Protein AF-A0A2E4F1Z9-F1 (afdb_monomer_lite)

Sequence (51 aa):
SPPNMSPWDRLIVYVSYNRTDNAIRRFKRPKYIAHRDFTPLSVLPQDCLLK

Structure (mmCIF, N/CA/C/O backbone):
data_AF-A0A2E4F1Z9-F1
#
_entry.id   AF-A0A2E4F1Z9-F1
#
loop_
_atom_site.group_PDB
_atom_site.id
_atom_site.type_symbol
_atom_site.label_atom_id
_atom_site.label_alt_id
_atom_site.label_comp_id
_atom_site.label_asym_id
_atom_site.label_entity_id
_atom_site.label_seq_id
_atom_site.pdbx_PDB_ins_code
_atom_site.Cartn_x
_atom_site.Cartn_y
_atom_site.Cartn_z
_atom_site.occupancy
_atom_site.B_iso_or_equiv
_atom_site.auth_seq_id
_atom_site.auth_comp_id
_atom_site.auth_asym_id
_atom_site.auth_atom_id
_atom_site.pdbx_PDB_model_num
ATOM 1 N N . SER A 1 1 ? 3.952 15.714 -8.792 1.00 79.06 1 SER A N 1
ATOM 2 C CA . SER A 1 1 ? 4.992 16.286 -7.912 1.00 79.06 1 SER A CA 1
ATOM 3 C C . SER A 1 1 ? 6.055 16.943 -8.782 1.00 79.06 1 SER A C 1
ATOM 5 O O . SER A 1 1 ? 6.261 16.458 -9.891 1.00 79.06 1 SER A O 1
ATOM 7 N N . PRO A 1 2 ? 6.696 18.043 -8.342 1.00 90.25 2 PRO A N 1
ATOM 8 C CA . PRO A 1 2 ? 7.765 18.676 -9.117 1.00 90.25 2 PRO A CA 1
ATOM 9 C C . PRO A 1 2 ? 8.988 17.744 -9.249 1.00 90.25 2 PRO A C 1
ATOM 11 O O . PRO A 1 2 ? 9.104 16.788 -8.461 1.00 90.25 2 PRO A O 1
ATOM 14 N N . PRO A 1 3 ? 9.894 18.005 -10.212 1.00 92.69 3 PRO A N 1
ATOM 15 C CA . PRO A 1 3 ? 11.170 17.298 -10.329 1.00 92.69 3 PRO A CA 1
ATOM 16 C C . PRO A 1 3 ? 11.977 17.352 -9.024 1.00 92.69 3 PRO A C 1
ATOM 18 O O . PRO A 1 3 ? 11.924 18.344 -8.298 1.00 92.69 3 PRO A O 1
ATOM 21 N N . ASN A 1 4 ? 12.706 16.278 -8.707 1.00 95.62 4 ASN A N 1
ATOM 22 C CA . ASN A 1 4 ? 13.648 16.284 -7.589 1.00 95.62 4 ASN A CA 1
ATOM 23 C C . ASN A 1 4 ? 14.951 16.958 -8.041 1.00 95.62 4 ASN A C 1
ATOM 25 O O . ASN A 1 4 ? 1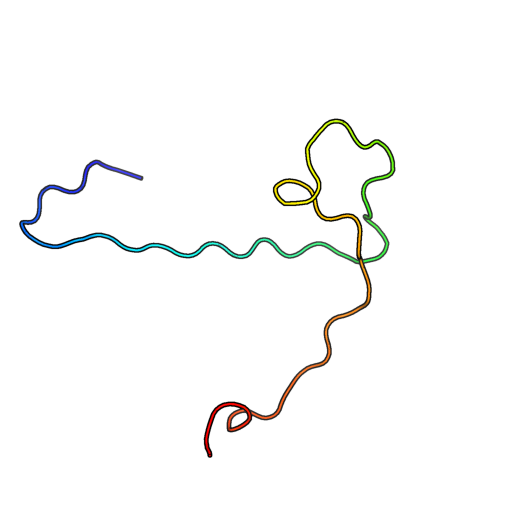5.638 16.419 -8.901 1.00 95.62 4 ASN A O 1
ATOM 29 N N . MET A 1 5 ? 15.254 18.136 -7.493 1.00 95.94 5 MET A N 1
ATOM 30 C CA . MET A 1 5 ? 16.454 18.921 -7.830 1.00 95.94 5 MET A CA 1
ATOM 31 C C . MET A 1 5 ? 17.607 18.705 -6.841 1.00 95.94 5 MET A C 1
ATOM 33 O O . MET A 1 5 ? 18.680 19.274 -7.016 1.00 95.94 5 MET A O 1
ATOM 37 N N . SER A 1 6 ? 17.375 17.939 -5.775 1.00 95.50 6 SER A N 1
ATOM 38 C CA . SER A 1 6 ? 18.387 17.685 -4.756 1.00 95.50 6 SER A CA 1
ATOM 39 C C . SER A 1 6 ? 19.266 16.480 -5.121 1.00 95.50 6 SER A C 1
ATOM 41 O O . SER A 1 6 ? 18.827 15.631 -5.898 1.00 95.50 6 SER A O 1
ATOM 43 N N . PRO A 1 7 ? 20.468 16.352 -4.529 1.00 95.62 7 PRO A N 1
ATOM 44 C CA . PRO A 1 7 ? 21.322 15.175 -4.701 1.00 95.62 7 PRO A CA 1
ATOM 45 C C . PRO A 1 7 ? 20.791 13.882 -4.060 1.00 95.62 7 PRO A C 1
ATOM 47 O O . PRO A 1 7 ? 21.423 12.842 -4.220 1.00 95.62 7 PRO A O 1
ATOM 50 N N . TRP A 1 8 ? 19.697 13.930 -3.292 1.00 96.75 8 TRP A N 1
ATOM 51 C CA . TRP A 1 8 ? 19.206 12.791 -2.508 1.00 96.75 8 TRP A CA 1
ATOM 52 C C . TRP A 1 8 ? 17.944 12.180 -3.102 1.00 96.75 8 TRP A C 1
ATOM 54 O O . TRP A 1 8 ? 17.128 12.875 -3.710 1.00 96.75 8 TRP A O 1
ATOM 64 N N . ASP A 1 9 ? 17.746 10.884 -2.864 1.00 95.94 9 ASP A N 1
ATOM 65 C CA . ASP A 1 9 ? 16.564 10.167 -3.326 1.00 95.94 9 ASP A CA 1
ATOM 66 C C . ASP A 1 9 ? 15.274 10.679 -2.683 1.00 95.94 9 ASP A C 1
ATOM 68 O O . A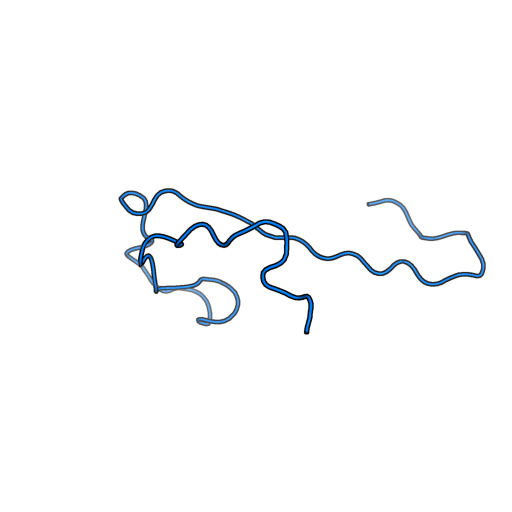SP A 1 9 ? 15.204 10.992 -1.493 1.00 95.94 9 ASP A O 1
ATOM 72 N N . ARG A 1 10 ? 14.206 10.690 -3.486 1.00 94.88 10 ARG A N 1
ATOM 73 C CA . ARG A 1 10 ? 12.850 10.988 -3.023 1.00 94.88 10 ARG A CA 1
ATOM 74 C C . ARG A 1 10 ? 11.997 9.726 -3.063 1.00 94.88 10 ARG A C 1
ATOM 76 O O . ARG A 1 10 ? 11.299 9.477 -4.046 1.00 94.88 10 ARG A O 1
ATOM 83 N N . LEU A 1 11 ? 12.033 8.960 -1.976 1.00 95.12 11 LEU A N 1
ATOM 84 C CA . LEU A 1 11 ? 11.136 7.826 -1.763 1.00 95.12 11 LEU A CA 1
ATOM 85 C C . LEU A 1 11 ? 9.773 8.325 -1.268 1.00 95.12 11 LEU A C 1
ATOM 87 O O . LEU A 1 11 ? 9.696 9.053 -0.281 1.00 95.12 11 LEU A O 1
ATOM 91 N N . ILE A 1 12 ? 8.694 7.935 -1.947 1.00 94.75 12 ILE A N 1
ATOM 92 C CA . ILE A 1 12 ? 7.327 8.289 -1.549 1.00 94.75 12 ILE A CA 1
ATOM 93 C C . ILE A 1 12 ? 6.464 7.037 -1.569 1.00 94.75 12 ILE A C 1
ATOM 95 O O . ILE A 1 12 ? 6.421 6.322 -2.570 1.00 94.75 12 ILE A O 1
ATOM 99 N N . VAL A 1 13 ? 5.737 6.813 -0.477 1.00 95.50 13 VAL A N 1
ATOM 100 C CA . VAL A 1 13 ? 4.729 5.760 -0.371 1.00 95.50 13 VAL A CA 1
ATOM 101 C C . VAL A 1 13 ? 3.356 6.416 -0.302 1.00 95.50 13 VAL A C 1
ATOM 103 O O . VAL A 1 13 ? 3.122 7.299 0.520 1.00 95.50 13 VAL A O 1
ATOM 106 N N . TYR A 1 14 ? 2.449 5.980 -1.173 1.00 95.44 14 TYR A N 1
ATOM 107 C CA . TYR A 1 14 ? 1.054 6.405 -1.168 1.00 95.44 14 TYR A CA 1
ATOM 108 C C . TYR A 1 14 ? 0.170 5.250 -0.719 1.00 95.44 14 TYR A C 1
ATOM 110 O O . TYR A 1 14 ? 0.286 4.139 -1.233 1.00 95.44 14 TYR A O 1
ATOM 118 N N . VAL A 1 15 ? -0.760 5.539 0.187 1.00 94.62 15 VAL A N 1
ATOM 119 C CA . VAL A 1 15 ? -1.826 4.613 0.573 1.00 94.62 15 VAL A CA 1
ATOM 120 C C . VAL A 1 15 ? -3.154 5.286 0.266 1.00 94.62 15 VAL A C 1
ATOM 122 O O . VAL A 1 15 ? -3.410 6.402 0.708 1.00 94.62 15 VAL A O 1
ATOM 125 N N . SER A 1 16 ? -3.981 4.626 -0.541 1.00 95.00 16 SER A N 1
ATOM 126 C CA . SER A 1 16 ? -5.327 5.094 -0.878 1.00 95.00 16 SER A CA 1
ATOM 127 C C . SER A 1 16 ? -6.344 4.213 -0.171 1.00 95.00 16 SER A C 1
ATOM 129 O O . SER A 1 16 ? -6.473 3.035 -0.498 1.00 95.00 16 SER A O 1
ATOM 131 N N . TYR A 1 17 ? -7.058 4.780 0.795 1.00 95.62 17 TYR A N 1
ATOM 132 C CA . TYR A 1 17 ? -8.140 4.089 1.487 1.00 95.62 17 TYR A CA 1
ATOM 133 C C . TYR A 1 17 ? -9.460 4.272 0.741 1.00 95.62 17 TYR A C 1
ATOM 135 O O . TYR A 1 17 ? -9.693 5.293 0.095 1.00 95.62 17 TYR A O 1
ATOM 143 N N . ASN A 1 18 ? -10.336 3.278 0.848 1.00 96.69 18 ASN A N 1
ATOM 144 C CA . ASN A 1 18 ? -11.689 3.338 0.314 1.00 96.69 18 ASN A CA 1
ATOM 145 C C . ASN A 1 18 ? -12.662 2.701 1.308 1.00 96.69 18 ASN A C 1
ATOM 147 O O . ASN A 1 18 ? -12.293 1.789 2.049 1.00 96.69 18 ASN A O 1
ATOM 151 N N . ARG A 1 19 ? -13.912 3.167 1.305 1.00 96.88 19 ARG A N 1
ATOM 152 C CA . ARG A 1 19 ? -14.974 2.581 2.125 1.00 96.88 19 ARG A CA 1
ATOM 153 C C . ARG A 1 19 ? -15.306 1.176 1.613 1.00 96.88 19 ARG A C 1
ATOM 155 O O . ARG A 1 19 ? -15.310 0.940 0.405 1.00 96.88 19 ARG A O 1
ATOM 162 N N . THR A 1 20 ? -15.590 0.250 2.522 1.00 96.44 20 THR A N 1
ATOM 163 C CA . THR A 1 20 ? -15.799 -1.171 2.190 1.00 96.44 20 THR A CA 1
ATOM 164 C C . THR A 1 20 ? -17.066 -1.422 1.371 1.00 96.44 20 THR A C 1
ATOM 166 O O . THR A 1 20 ? -17.093 -2.329 0.544 1.00 96.44 20 THR A O 1
ATOM 169 N N . ASP A 1 21 ? -18.090 -0.581 1.519 1.00 96.31 21 ASP A N 1
ATOM 170 C CA . ASP A 1 21 ? -19.313 -0.626 0.706 1.00 96.31 21 ASP A CA 1
ATOM 171 C C . ASP A 1 21 ? -19.185 0.077 -0.657 1.00 96.31 21 ASP A C 1
ATOM 173 O O . ASP A 1 21 ? -20.028 -0.118 -1.534 1.00 96.31 21 ASP A O 1
ATOM 177 N N . ASN A 1 22 ? -18.096 0.816 -0.882 1.00 96.38 22 ASN A N 1
ATOM 178 C CA . ASN A 1 22 ? -17.754 1.431 -2.162 1.00 96.38 22 ASN A CA 1
ATOM 179 C C . ASN A 1 22 ? -16.798 0.543 -2.982 1.00 96.38 22 ASN A C 1
ATOM 181 O O . ASN A 1 22 ? -15.912 1.028 -3.690 1.00 96.38 22 ASN A O 1
ATOM 185 N N . ALA A 1 23 ? -16.922 -0.779 -2.851 1.00 94.94 23 ALA A N 1
ATOM 186 C CA . ALA A 1 23 ? -16.059 -1.733 -3.535 1.00 94.94 23 ALA A CA 1
ATOM 187 C C . ALA A 1 23 ? -16.267 -1.707 -5.059 1.00 94.94 23 ALA A C 1
ATOM 189 O O . ALA A 1 23 ? -17.392 -1.681 -5.572 1.00 94.94 23 ALA A O 1
ATOM 190 N N . ILE A 1 24 ? -15.163 -1.773 -5.807 1.00 95.06 24 ILE A N 1
ATOM 191 C CA . ILE A 1 24 ? -15.204 -1.849 -7.269 1.00 95.06 24 ILE A CA 1
ATOM 192 C C . ILE A 1 24 ? -15.865 -3.160 -7.719 1.00 95.06 24 ILE A C 1
ATOM 194 O O . ILE A 1 24 ? -15.507 -4.243 -7.268 1.00 95.06 24 ILE A O 1
ATOM 198 N N . ARG A 1 25 ? -16.813 -3.073 -8.656 1.00 94.25 25 ARG A N 1
ATOM 199 C CA . ARG A 1 25 ? -17.531 -4.252 -9.186 1.00 94.25 25 ARG A CA 1
ATOM 200 C C . ARG A 1 25 ? -17.067 -4.679 -10.577 1.00 94.25 25 ARG A C 1
ATOM 202 O O . ARG A 1 25 ? -17.354 -5.784 -11.019 1.00 94.25 25 ARG A O 1
ATOM 209 N N . ARG A 1 26 ? -16.343 -3.803 -11.283 1.00 95.75 26 ARG A N 1
ATOM 210 C CA . ARG A 1 26 ? -15.837 -4.053 -12.638 1.00 95.75 26 ARG A CA 1
ATOM 211 C C . ARG A 1 26 ? -14.314 -4.040 -12.653 1.00 95.75 26 ARG A C 1
ATOM 213 O O . ARG A 1 26 ? -13.689 -3.000 -12.455 1.00 95.75 26 ARG A O 1
ATOM 220 N N . PHE A 1 27 ? -13.715 -5.183 -12.959 1.00 95.19 27 PHE A N 1
ATOM 221 C CA . PHE A 1 27 ? -12.266 -5.365 -12.902 1.00 95.19 27 PHE A CA 1
ATOM 222 C C . PHE A 1 27 ? -11.602 -5.070 -14.250 1.00 95.19 27 PHE A C 1
ATOM 224 O O . PHE A 1 27 ? -11.375 -5.966 -15.053 1.00 95.19 27 PHE A O 1
ATOM 231 N N . LYS A 1 28 ? -11.292 -3.793 -14.503 1.00 96.56 28 LYS A N 1
ATOM 232 C CA . LYS A 1 28 ? -10.571 -3.366 -15.720 1.00 96.56 28 LYS A CA 1
ATOM 233 C C . LYS A 1 28 ? -9.046 -3.350 -15.572 1.00 96.56 28 LYS A C 1
ATOM 235 O O . LYS A 1 28 ? -8.344 -3.248 -16.569 1.00 96.56 28 LYS A O 1
ATOM 240 N N . ARG A 1 29 ? -8.537 -3.379 -14.338 1.00 96.69 29 ARG A N 1
ATOM 241 C CA . ARG A 1 29 ? -7.108 -3.260 -14.016 1.00 96.69 29 ARG A CA 1
ATOM 242 C C . ARG A 1 29 ? -6.608 -4.487 -13.243 1.00 96.69 29 ARG A C 1
ATOM 244 O O . ARG A 1 29 ? -7.414 -5.158 -12.587 1.00 96.69 29 ARG A O 1
ATOM 251 N N . PRO A 1 30 ? -5.294 -4.769 -13.289 1.00 96.44 30 PRO A N 1
ATOM 252 C CA . PRO A 1 30 ? -4.676 -5.793 -1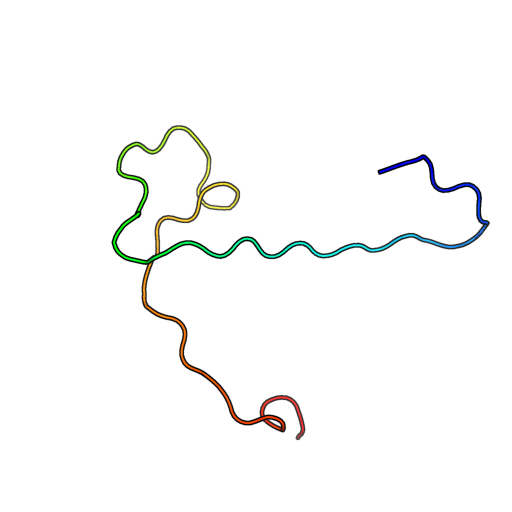2.457 1.00 96.44 30 PRO A CA 1
ATOM 253 C C . PRO A 1 30 ? -4.920 -5.574 -10.958 1.00 96.44 30 PRO A C 1
ATOM 255 O O . PRO A 1 30 ? -5.046 -4.438 -10.496 1.00 96.44 30 PRO A O 1
ATOM 258 N N . LYS A 1 31 ? -4.929 -6.671 -10.190 1.00 95.06 31 LYS A N 1
ATOM 259 C CA . LYS A 1 31 ? -5.231 -6.669 -8.746 1.00 95.06 31 LYS A CA 1
ATOM 260 C C . LYS A 1 31 ? -4.278 -5.787 -7.926 1.00 95.06 31 LYS A C 1
ATOM 262 O O . LYS A 1 31 ? -4.729 -5.172 -6.973 1.00 95.06 31 LYS A O 1
ATOM 267 N N . TYR A 1 32 ? -3.002 -5.701 -8.306 1.00 94.25 32 TYR A N 1
ATOM 268 C CA . TYR A 1 32 ? -1.997 -4.890 -7.601 1.00 94.25 32 TYR A CA 1
ATOM 269 C C . TYR A 1 32 ? -2.166 -3.373 -7.808 1.00 94.25 32 TYR A C 1
ATOM 271 O O . TYR A 1 32 ? -1.535 -2.587 -7.115 1.00 94.25 32 TYR A O 1
ATOM 279 N N . ILE A 1 33 ? -2.998 -2.958 -8.772 1.00 95.19 33 ILE A N 1
ATOM 280 C CA . ILE A 1 33 ? -3.355 -1.548 -9.003 1.00 95.19 33 ILE A CA 1
ATOM 281 C C . ILE A 1 33 ? -4.747 -1.259 -8.437 1.00 95.19 33 ILE A C 1
ATOM 283 O O . ILE A 1 33 ? -4.986 -0.203 -7.862 1.00 95.19 33 ILE A O 1
ATOM 287 N N . ALA A 1 34 ? -5.687 -2.184 -8.645 1.00 95.50 34 ALA A N 1
ATOM 288 C CA . ALA A 1 34 ? -7.070 -2.073 -8.203 1.00 95.50 34 ALA A CA 1
ATOM 289 C C . ALA A 1 34 ? -7.425 -3.296 -7.352 1.00 95.50 34 ALA A C 1
ATOM 291 O O . ALA A 1 34 ? -7.826 -4.347 -7.870 1.00 95.50 34 ALA A O 1
ATOM 292 N N . HIS A 1 35 ? -7.235 -3.147 -6.041 1.00 94.50 35 HIS A N 1
ATOM 293 C CA . HIS A 1 35 ? -7.501 -4.199 -5.072 1.00 94.50 35 HIS A CA 1
ATOM 294 C C . HIS A 1 35 ? -8.982 -4.592 -5.079 1.00 94.50 35 HIS A C 1
ATOM 296 O O . HIS A 1 35 ? -9.870 -3.790 -5.365 1.00 94.50 35 HIS A O 1
ATOM 302 N N . ARG A 1 36 ? -9.226 -5.874 -4.807 1.00 94.50 36 ARG A N 1
ATOM 303 C CA . ARG A 1 36 ? -10.564 -6.490 -4.811 1.00 94.50 36 ARG A CA 1
ATOM 304 C C . ARG A 1 36 ? -10.991 -6.974 -3.429 1.00 94.50 36 ARG A C 1
ATOM 306 O O . ARG A 1 36 ? -12.129 -7.389 -3.266 1.00 94.50 36 ARG A O 1
ATOM 313 N N . ASP A 1 37 ? -10.063 -6.957 -2.480 1.00 94.81 37 ASP A N 1
ATOM 314 C CA . ASP A 1 37 ? -10.319 -7.299 -1.090 1.00 94.81 37 ASP A CA 1
ATOM 315 C C . ASP A 1 37 ? -10.658 -6.013 -0.340 1.00 94.81 37 ASP A C 1
ATOM 317 O O . ASP A 1 37 ? -9.880 -5.059 -0.357 1.00 94.81 37 ASP A O 1
ATOM 321 N N . PHE A 1 38 ? -11.848 -5.996 0.246 1.00 95.31 38 PHE A N 1
ATOM 322 C CA . PHE A 1 38 ? -12.390 -4.889 1.028 1.00 95.31 38 PHE A CA 1
ATOM 323 C C . PHE A 1 38 ? -12.7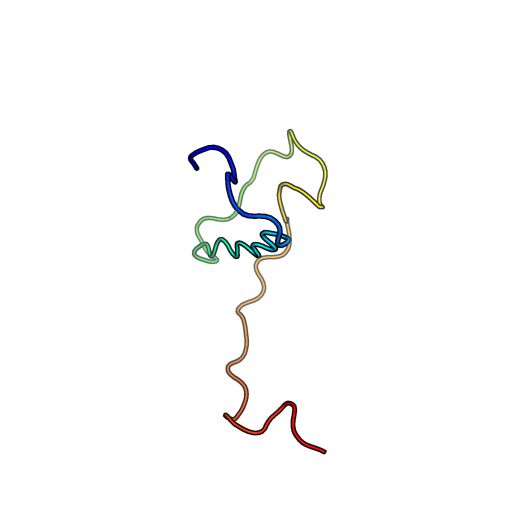31 -5.350 2.448 1.00 95.31 38 PHE A C 1
ATOM 325 O O . PHE A 1 38 ? -13.618 -4.787 3.089 1.00 95.31 38 PHE A O 1
ATOM 332 N N . THR A 1 39 ? -12.042 -6.384 2.940 1.00 96.50 39 THR A N 1
ATOM 333 C CA . THR A 1 39 ? -12.098 -6.763 4.352 1.00 96.50 39 THR A CA 1
ATOM 334 C C . THR A 1 39 ? -11.697 -5.547 5.199 1.00 96.50 39 THR A C 1
ATOM 336 O O . THR A 1 39 ? -10.654 -4.946 4.925 1.00 96.50 39 THR A O 1
ATOM 339 N N . PRO A 1 40 ? -12.517 -5.130 6.184 1.00 96.88 40 PRO A N 1
ATOM 340 C CA . PRO A 1 40 ? -12.183 -4.004 7.046 1.00 96.88 40 PRO A CA 1
ATOM 341 C C . PRO A 1 40 ? -10.813 -4.182 7.704 1.00 96.88 40 PRO A C 1
ATOM 343 O O . PRO A 1 40 ? -10.476 -5.270 8.169 1.00 96.88 40 PRO A O 1
ATOM 346 N N . LEU A 1 41 ? -10.030 -3.104 7.753 1.00 94.50 41 LEU A N 1
ATOM 347 C CA . LEU A 1 41 ? -8.737 -3.114 8.429 1.00 94.50 41 LEU A CA 1
ATOM 348 C C . LEU A 1 41 ? -8.934 -3.126 9.947 1.00 94.50 41 LEU A C 1
ATOM 350 O O . LEU A 1 41 ? -9.729 -2.350 10.479 1.00 94.50 41 LEU A O 1
ATOM 354 N N . SER A 1 42 ?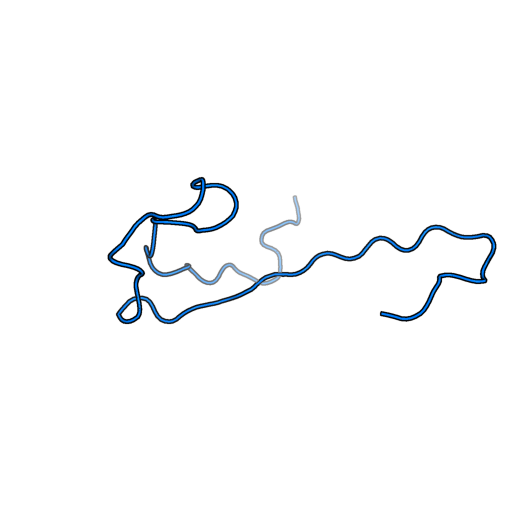 -8.166 -3.966 10.637 1.00 95.00 42 SER A N 1
ATOM 355 C CA . SER A 1 42 ? -8.080 -3.955 12.098 1.00 95.00 42 SER A CA 1
ATOM 356 C C . SER A 1 42 ? -7.057 -2.923 12.555 1.00 95.00 42 SER A C 1
ATOM 358 O O . SER A 1 42 ? -5.936 -2.882 12.049 1.00 95.00 42 SER A O 1
ATOM 360 N N . VAL A 1 43 ? -7.432 -2.108 13.538 1.00 94.75 43 VAL A N 1
ATOM 361 C CA . VAL A 1 43 ? -6.494 -1.200 14.200 1.00 94.75 43 VAL A CA 1
ATOM 362 C C . VAL A 1 43 ? -5.568 -2.029 15.082 1.00 94.75 43 VAL A C 1
ATOM 364 O O . VAL A 1 43 ? -6.031 -2.856 15.866 1.00 94.75 43 VAL A O 1
ATOM 367 N N . LEU A 1 44 ? -4.265 -1.810 14.942 1.00 95.38 44 LEU A N 1
ATOM 368 C CA . LEU A 1 44 ? -3.257 -2.433 15.790 1.00 95.38 44 LEU A CA 1
ATOM 369 C C . LEU A 1 44 ? -2.793 -1.448 16.879 1.00 95.38 44 LEU A C 1
ATOM 371 O O . LEU A 1 44 ? -2.880 -0.234 16.668 1.00 95.38 44 LEU A O 1
ATOM 375 N N . PRO A 1 45 ? -2.296 -1.944 18.029 1.00 95.38 45 PRO A N 1
ATOM 376 C CA . PRO A 1 45 ? -1.651 -1.110 19.043 1.00 95.38 45 PRO A CA 1
ATOM 377 C C . PRO A 1 45 ? -0.499 -0.276 18.469 1.00 95.38 45 PRO A C 1
ATOM 379 O O . PRO A 1 45 ? 0.120 -0.653 17.474 1.00 95.38 45 PRO A O 1
ATOM 382 N N . GLN A 1 46 ? -0.182 0.854 19.103 1.00 93.44 46 GLN A N 1
ATOM 383 C CA . GLN A 1 46 ? 0.863 1.773 18.630 1.00 93.44 46 GLN A CA 1
ATOM 384 C C . GLN A 1 46 ? 2.246 1.106 18.517 1.00 93.44 46 GLN A C 1
ATOM 386 O O . GLN A 1 46 ? 3.032 1.432 17.633 1.00 93.44 46 GLN A O 1
ATOM 391 N N . ASP A 1 47 ? 2.532 0.164 19.403 1.00 94.38 47 ASP A N 1
ATOM 392 C CA . ASP A 1 47 ? 3.777 -0.585 19.528 1.00 94.38 47 ASP A CA 1
ATOM 393 C C . ASP A 1 47 ? 3.775 -1.910 18.748 1.00 94.38 47 ASP A C 1
ATOM 395 O O . ASP A 1 47 ? 4.711 -2.690 18.867 1.00 94.38 47 ASP A O 1
ATOM 399 N N . CYS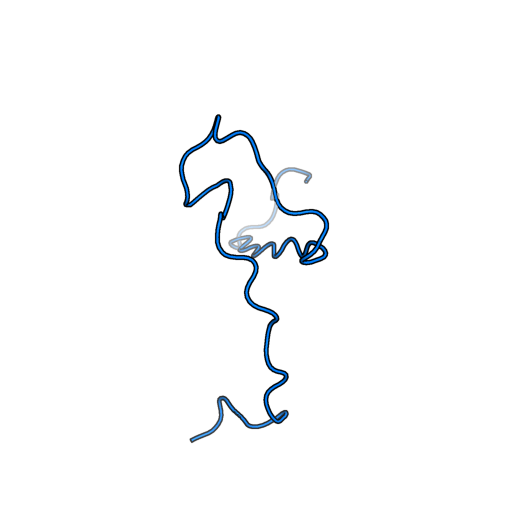 A 1 48 ? 2.781 -2.159 17.888 1.00 93.38 48 CYS A N 1
ATOM 400 C CA . CYS A 1 48 ? 2.607 -3.442 17.187 1.00 93.38 48 CYS A CA 1
ATOM 401 C C . CYS A 1 48 ? 3.747 -3.863 16.239 1.00 93.38 48 CYS A C 1
ATOM 403 O O . CYS A 1 48 ? 3.741 -4.989 15.742 1.00 93.38 48 CYS A O 1
ATOM 405 N N . LEU A 1 49 ? 4.699 -2.972 15.957 1.00 91.06 49 LEU A N 1
ATOM 406 C CA . LEU A 1 49 ? 5.886 -3.249 15.143 1.00 91.06 49 LEU A CA 1
ATOM 407 C C . LEU A 1 49 ? 7.174 -3.343 15.972 1.00 91.06 49 LEU A C 1
ATOM 409 O O . LEU A 1 49 ? 8.231 -3.644 15.416 1.00 91.06 49 LEU A O 1
ATOM 413 N N . LEU A 1 50 ? 7.103 -3.068 17.275 1.00 92.06 50 LEU A N 1
ATOM 414 C CA . LEU A 1 50 ? 8.223 -3.225 18.193 1.00 92.06 50 LEU A CA 1
ATOM 415 C C . LEU A 1 50 ? 8.299 -4.697 18.627 1.00 92.06 50 LEU A C 1
ATOM 417 O O . LEU A 1 50 ? 7.274 -5.342 18.844 1.00 92.06 50 LEU A O 1
ATOM 421 N N . LYS A 1 51 ? 9.517 -5.239 18.681 1.00 65.75 51 LYS A N 1
ATOM 422 C CA . LYS A 1 51 ? 9.804 -6.569 19.236 1.00 65.75 51 LYS A CA 1
ATOM 423 C C . LYS A 1 51 ? 10.130 -6.467 20.714 1.00 65.75 51 LYS A C 1
ATOM 425 O O . LYS A 1 51 ? 10.829 -5.493 21.071 1.00 65.75 51 LYS A O 1
#

Foldseek 3Di:
DDDDPDPDDDDDDDDDDDALVPADPDDPDDCVVRPRDSPDDDDDDPCNVPD

Secondary structure (DSSP, 8-state):
-----SSS-----------GGG---S--S-TTTS----PPPPPPPTTTT--

pLDDT: mean 94.19, std 4.79, range [65.75, 96.88]

Radius of gyration: 16.73 Å; chains: 1; bounding box: 41×26×35 Å